Protein AF-A0A945U9K3-F1 (afdb_monomer)

Radius of gyration: 15.0 Å; Cα contacts (8 Å, |Δi|>4): 182; chains: 1; bounding box: 42×29×44 Å

Solvent-accessible surface area (backbone atoms only — not comparable to full-atom values): 6668 Å² total; per-residue (Å²): 133,85,70,54,68,60,59,48,33,17,53,49,18,21,50,50,30,36,53,54,50,51,54,43,53,58,45,46,76,55,36,90,51,61,69,59,40,54,49,39,40,52,49,25,22,50,53,14,18,58,56,12,62,73,43,87,82,68,45,71,68,55,27,55,48,47,23,52,50,32,49,53,51,43,50,50,42,50,74,77,45,63,68,43,82,59,54,60,59,48,43,27,51,23,33,15,54,28,16,24,33,64,22,29,47,55,60,60,48,47,77,76,65,75,52,65,68,62,46,51,52,29,17,48,55,18,22,60,54,34,71,112

Secondary structure (DSSP, 8-state):
----HHHHHHHHHHHHHHHHHHHHHHHHHH-S-HHHHHHHHHHHHHHHHHHHTT-TT--HHHHHHHHHHHHHHHHHHHHHSTT-THHHHHHHHHHHHHHHHHHHHHHHHHHHH--HHHHHHHHHHHHHHHH-

Mean predicted aligned error: 4.07 Å

pLDDT: mean 91.56, std 8.3, range [40.53, 98.06]

Sequence (132 aa):
MMIKFPSYAFITGLYFSTLQFCFLILLQINISSAYLTYMVITGSWLAGSLVGLWMKSLNRHLGVGLGLFCFYGVYALVTHLPFSGYTLAFSALGAGLAGLWAGQFFIFLLSQYKEVDRLFFHENNGFLLGII

Structure (mmCIF, N/CA/C/O backbone):
data_AF-A0A945U9K3-F1
#
_entry.id   AF-A0A945U9K3-F1
#
loop_
_atom_site.group_PDB
_atom_site.id
_atom_site.type_symbol
_atom_site.label_atom_id
_atom_site.label_alt_id
_atom_site.label_comp_id
_atom_site.label_asym_id
_atom_site.label_entity_id
_atom_site.label_seq_id
_atom_site.pdbx_PDB_ins_code
_atom_site.Cartn_x
_atom_site.Cartn_y
_atom_site.Cartn_z
_atom_site.occupancy
_atom_site.B_iso_or_equiv
_atom_site.auth_seq_id
_atom_site.auth_comp_id
_atom_site.auth_asym_id
_atom_site.auth_atom_id
_atom_site.pdbx_PDB_model_num
ATOM 1 N N . MET A 1 1 ? -26.246 -8.486 5.495 1.00 40.53 1 MET A N 1
ATOM 2 C CA . MET A 1 1 ? -25.550 -9.449 6.375 1.00 40.53 1 MET A CA 1
ATOM 3 C C . MET A 1 1 ? -24.436 -8.698 7.097 1.00 40.53 1 MET A C 1
ATOM 5 O O . MET A 1 1 ? -23.506 -8.249 6.439 1.00 40.53 1 MET A O 1
ATOM 9 N N . MET A 1 2 ? -24.579 -8.428 8.399 1.00 46.19 2 MET A N 1
ATOM 10 C CA . MET A 1 2 ? -23.529 -7.757 9.180 1.00 46.19 2 MET A CA 1
ATOM 11 C C . MET A 1 2 ? -22.405 -8.764 9.424 1.00 46.19 2 MET A C 1
ATOM 13 O O . MET A 1 2 ? -22.562 -9.687 10.220 1.00 46.19 2 MET A O 1
ATOM 17 N N . ILE A 1 3 ? -21.299 -8.628 8.691 1.00 58.28 3 ILE A N 1
ATOM 18 C CA . ILE A 1 3 ? -20.068 -9.369 8.977 1.00 58.28 3 ILE A CA 1
ATOM 19 C C . ILE A 1 3 ? -19.691 -9.049 10.428 1.00 58.28 3 ILE A C 1
ATOM 21 O O . ILE A 1 3 ? -19.639 -7.878 10.807 1.00 58.28 3 ILE A O 1
ATOM 25 N N . LYS A 1 4 ? -19.481 -10.080 11.254 1.00 75.12 4 LYS A N 1
ATOM 26 C CA . LYS A 1 4 ? -19.047 -9.897 12.644 1.00 75.12 4 LYS A CA 1
ATOM 27 C C . LYS A 1 4 ? -17.704 -9.161 12.646 1.00 75.12 4 LYS A C 1
ATOM 29 O O . LYS A 1 4 ? -16.833 -9.488 11.844 1.00 75.12 4 LYS A O 1
ATOM 34 N N . PHE A 1 5 ? -17.539 -8.200 13.554 1.00 79.81 5 PHE A N 1
ATOM 35 C CA . PHE A 1 5 ? -16.341 -7.358 13.685 1.00 79.81 5 PHE A CA 1
ATOM 36 C C . PHE A 1 5 ? -14.999 -8.089 13.484 1.00 79.81 5 PHE A C 1
ATOM 38 O O . PHE A 1 5 ? -14.219 -7.631 12.646 1.00 79.81 5 PHE A O 1
ATOM 45 N N . PRO A 1 6 ? -14.747 -9.250 14.129 1.00 84.62 6 PRO A N 1
ATOM 46 C CA . PRO A 1 6 ? -13.491 -9.980 13.958 1.00 84.62 6 PRO A CA 1
ATOM 47 C C . PRO A 1 6 ? -13.250 -10.418 12.514 1.00 84.62 6 PRO A C 1
ATOM 49 O O . PRO A 1 6 ? -12.160 -10.261 11.976 1.00 84.62 6 PRO A O 1
ATOM 52 N N . SER A 1 7 ? -14.293 -10.937 11.865 1.00 89.12 7 SER A N 1
ATOM 53 C CA . SER A 1 7 ? -14.220 -11.426 10.491 1.00 89.12 7 SER A CA 1
ATOM 54 C C . SER A 1 7 ? -13.972 -10.286 9.510 1.00 89.12 7 SER A C 1
ATOM 56 O O . SER A 1 7 ? -13.247 -10.465 8.540 1.00 89.12 7 SER A O 1
ATOM 58 N N . TYR A 1 8 ? -14.546 -9.108 9.762 1.00 90.25 8 TYR A N 1
ATOM 59 C CA . TYR A 1 8 ? -14.331 -7.954 8.896 1.00 90.25 8 TYR A CA 1
ATOM 60 C C . TYR A 1 8 ? -12.898 -7.427 8.989 1.00 90.25 8 TYR A C 1
ATOM 62 O O . TYR A 1 8 ? -12.272 -7.194 7.955 1.00 90.25 8 TYR A O 1
ATOM 70 N N . ALA A 1 9 ? -12.369 -7.281 10.208 1.00 91.88 9 ALA A N 1
ATOM 71 C CA . ALA A 1 9 ? -10.987 -6.863 10.417 1.00 91.88 9 ALA A CA 1
ATOM 72 C C . ALA A 1 9 ? -10.004 -7.851 9.776 1.00 91.88 9 ALA A C 1
ATOM 74 O O . ALA A 1 9 ? -9.125 -7.441 9.025 1.00 91.88 9 ALA A O 1
ATOM 75 N N . PHE A 1 10 ? -10.238 -9.150 9.970 1.00 94.88 10 PHE A N 1
ATOM 76 C CA . PHE A 1 10 ? -9.442 -10.213 9.363 1.00 94.88 10 PHE A CA 1
ATOM 77 C C . PHE A 1 10 ? -9.446 -10.170 7.829 1.00 94.88 10 PHE A C 1
ATOM 79 O O . PHE A 1 10 ? -8.389 -10.148 7.207 1.00 94.88 10 PHE A O 1
ATOM 86 N N . ILE A 1 11 ? -10.623 -10.109 7.198 1.00 94.88 11 ILE A N 1
ATOM 87 C CA . ILE A 1 11 ? -10.726 -10.047 5.729 1.00 94.88 11 ILE A CA 1
ATOM 88 C C . ILE A 1 11 ? -10.057 -8.779 5.187 1.00 94.88 11 ILE A C 1
ATOM 90 O O . ILE A 1 11 ? -9.470 -8.802 4.109 1.00 94.88 11 ILE A O 1
ATOM 94 N N . THR A 1 12 ? -10.141 -7.673 5.926 1.00 94.12 12 THR A N 1
ATOM 95 C CA . THR A 1 12 ? -9.535 -6.410 5.501 1.00 94.12 12 THR A CA 1
ATOM 96 C C . THR A 1 12 ? -8.010 -6.461 5.583 1.00 94.12 12 THR A C 1
ATOM 98 O O . THR A 1 12 ? -7.358 -6.033 4.637 1.00 94.12 12 THR A O 1
ATOM 101 N N . GLY A 1 13 ? -7.448 -7.062 6.637 1.00 95.50 13 GLY A N 1
ATOM 102 C CA . GLY A 1 13 ? -6.007 -7.308 6.720 1.00 95.50 13 GLY A CA 1
ATOM 103 C C . GLY A 1 13 ? -5.509 -8.219 5.599 1.00 95.50 13 GLY A C 1
ATOM 104 O O . GLY A 1 13 ? -4.523 -7.900 4.943 1.00 95.50 13 GLY A O 1
ATOM 105 N N . LEU A 1 14 ? -6.252 -9.292 5.297 1.00 96.75 14 LEU A N 1
ATOM 106 C CA . LEU A 1 14 ? -5.958 -10.175 4.162 1.00 96.75 14 LEU A CA 1
ATOM 107 C C . LEU A 1 14 ? -5.965 -9.404 2.839 1.00 96.75 14 LEU A C 1
ATOM 109 O O . LEU A 1 14 ? -5.049 -9.534 2.036 1.00 96.75 14 LEU A O 1
ATOM 113 N N . TYR A 1 15 ? -6.970 -8.555 2.623 1.00 96.44 15 TYR A N 1
ATOM 114 C CA . TYR A 1 15 ? -7.028 -7.690 1.448 1.00 96.44 15 TYR A CA 1
ATOM 115 C C . TYR A 1 15 ? -5.808 -6.759 1.352 1.00 96.44 15 TYR A C 1
ATOM 117 O O . TYR A 1 15 ? -5.246 -6.610 0.266 1.00 96.44 15 TYR A O 1
ATOM 125 N N . PHE A 1 16 ? -5.384 -6.146 2.462 1.00 96.50 16 PHE A N 1
ATOM 126 C CA . PHE A 1 16 ? -4.236 -5.241 2.474 1.00 96.50 16 PHE A CA 1
ATOM 127 C C . PHE A 1 16 ? -2.937 -5.943 2.105 1.00 96.50 16 PHE A C 1
ATOM 129 O O . PHE A 1 16 ? -2.250 -5.477 1.193 1.00 96.50 16 PHE A O 1
ATOM 136 N N . SER A 1 17 ? -2.618 -7.062 2.758 1.00 96.81 17 SER A N 1
ATOM 137 C CA . SER A 1 17 ? -1.381 -7.783 2.466 1.00 96.81 17 SER A CA 1
ATOM 138 C C . SER A 1 17 ? -1.385 -8.345 1.055 1.00 96.81 17 SER A C 1
ATOM 140 O O . SER A 1 17 ? -0.433 -8.097 0.319 1.00 96.81 17 SER A O 1
ATOM 142 N N . THR A 1 18 ? -2.467 -8.994 0.617 1.00 96.69 18 THR A N 1
ATOM 143 C CA . THR A 1 18 ? -2.552 -9.513 -0.753 1.00 96.69 18 THR A CA 1
ATOM 144 C C . THR A 1 18 ? -2.322 -8.400 -1.771 1.00 96.69 18 THR A C 1
ATOM 146 O O . THR A 1 18 ? -1.482 -8.539 -2.655 1.00 96.69 18 THR A O 1
ATOM 149 N N . LEU A 1 19 ? -2.995 -7.256 -1.633 1.00 96.75 19 LEU A N 1
ATOM 150 C CA . LEU A 1 19 ? -2.846 -6.164 -2.591 1.00 96.75 19 LEU A CA 1
ATOM 151 C C . LEU A 1 19 ? -1.427 -5.574 -2.581 1.00 96.75 19 LEU A C 1
ATOM 153 O O . LEU A 1 19 ? -0.835 -5.374 -3.645 1.00 96.75 19 LEU A O 1
ATOM 157 N N . GLN A 1 20 ? -0.866 -5.324 -1.394 1.00 96.50 20 GLN A N 1
ATOM 158 C CA . GLN A 1 20 ? 0.479 -4.770 -1.239 1.00 96.50 20 GLN A CA 1
ATOM 159 C C . GLN A 1 20 ? 1.550 -5.712 -1.816 1.00 96.50 20 GLN A C 1
ATOM 161 O O . GLN A 1 20 ? 2.440 -5.260 -2.541 1.00 96.50 20 GLN A O 1
ATOM 166 N N . PHE A 1 21 ? 1.445 -7.018 -1.555 1.00 95.88 21 PHE A N 1
ATOM 167 C CA . PHE A 1 21 ? 2.378 -8.019 -2.075 1.00 95.88 21 PHE A CA 1
ATOM 168 C C . PHE A 1 21 ? 2.191 -8.267 -3.571 1.00 95.88 21 PHE A C 1
ATOM 170 O O . PHE A 1 21 ? 3.182 -8.422 -4.282 1.00 95.88 21 PHE A O 1
ATOM 177 N N . CYS A 1 22 ? 0.967 -8.222 -4.098 1.00 95.50 22 CYS A N 1
ATOM 178 C CA . CYS A 1 22 ? 0.757 -8.314 -5.540 1.00 95.50 22 CYS A CA 1
ATOM 179 C C . CYS A 1 22 ? 1.378 -7.119 -6.287 1.00 95.50 22 CYS A C 1
ATOM 181 O O . CYS A 1 22 ? 2.023 -7.326 -7.316 1.00 95.50 22 CYS A O 1
ATOM 183 N N . PHE A 1 23 ? 1.262 -5.888 -5.766 1.00 95.62 23 PHE A N 1
ATOM 184 C CA . PHE A 1 23 ? 1.993 -4.737 -6.318 1.00 95.62 23 PHE A CA 1
ATOM 185 C C . PHE A 1 23 ? 3.509 -4.944 -6.271 1.00 95.62 23 PHE A C 1
ATOM 187 O O . PHE A 1 23 ? 4.202 -4.657 -7.248 1.00 95.62 23 PHE A O 1
ATOM 194 N N . LEU A 1 24 ? 4.015 -5.463 -5.152 1.00 95.25 24 LEU A N 1
ATOM 195 C CA . LEU A 1 24 ? 5.434 -5.744 -4.970 1.00 95.25 24 LEU A CA 1
ATOM 196 C C . LEU A 1 24 ? 5.947 -6.759 -5.988 1.00 95.25 24 LEU A C 1
ATOM 198 O O . LEU A 1 24 ? 6.939 -6.493 -6.660 1.00 95.25 24 LEU A O 1
ATOM 202 N N . ILE A 1 25 ? 5.255 -7.886 -6.146 1.00 93.75 25 ILE A N 1
ATOM 203 C CA . ILE A 1 25 ? 5.625 -8.947 -7.088 1.00 93.75 25 ILE A CA 1
ATOM 204 C C . ILE A 1 25 ? 5.588 -8.419 -8.525 1.00 93.75 25 ILE A C 1
ATOM 206 O O . ILE A 1 25 ? 6.549 -8.614 -9.269 1.00 93.75 25 ILE A O 1
ATOM 210 N N . LEU A 1 26 ? 4.527 -7.704 -8.918 1.00 93.38 26 LEU A N 1
ATOM 211 C CA . LEU A 1 26 ? 4.426 -7.134 -10.266 1.00 93.38 26 LEU A CA 1
ATOM 212 C C . LEU A 1 26 ? 5.563 -6.159 -10.571 1.00 93.38 26 LEU A C 1
ATOM 214 O O . LEU A 1 26 ? 6.150 -6.209 -11.658 1.00 93.38 26 LEU A O 1
ATOM 218 N N . LEU A 1 27 ? 5.893 -5.286 -9.619 1.00 93.12 27 LEU A N 1
ATOM 219 C CA . LEU A 1 27 ? 6.977 -4.331 -9.798 1.00 93.12 27 LEU A CA 1
ATOM 220 C C . LEU A 1 27 ? 8.340 -5.035 -9.825 1.00 93.12 27 LEU A C 1
ATOM 222 O O . LEU A 1 27 ? 9.163 -4.718 -10.682 1.00 93.12 27 LEU A O 1
ATOM 226 N N . GLN A 1 28 ? 8.546 -6.043 -8.974 1.00 92.81 28 GLN A N 1
ATOM 227 C CA . GLN A 1 28 ? 9.778 -6.833 -8.905 1.00 92.81 28 GLN A CA 1
ATOM 228 C C . GLN A 1 28 ? 10.053 -7.620 -10.196 1.00 92.81 28 GLN A C 1
ATOM 230 O O . GLN A 1 28 ? 11.212 -7.794 -10.567 1.00 92.81 28 GLN A O 1
ATOM 235 N N . ILE A 1 29 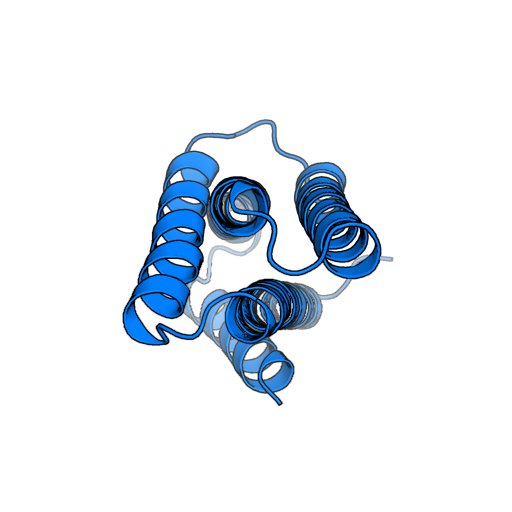? 9.010 -8.066 -10.905 1.00 88.56 29 ILE A N 1
ATOM 236 C CA . ILE A 1 29 ? 9.143 -8.710 -12.224 1.00 88.56 29 ILE A CA 1
ATOM 237 C C . ILE A 1 29 ? 9.678 -7.722 -13.275 1.00 88.56 29 ILE A C 1
ATOM 239 O O . ILE A 1 29 ? 10.393 -8.120 -14.192 1.00 88.56 29 ILE A O 1
ATOM 243 N N . ASN A 1 30 ? 9.353 -6.432 -13.148 1.00 87.12 30 ASN A N 1
ATOM 244 C CA . ASN A 1 30 ? 9.732 -5.401 -14.121 1.00 87.12 30 ASN A CA 1
ATOM 245 C C . ASN A 1 30 ? 11.015 -4.652 -13.746 1.00 87.12 30 ASN A C 1
ATOM 247 O O . ASN A 1 30 ? 11.630 -4.034 -14.613 1.00 87.12 30 ASN A O 1
ATOM 251 N N . ILE A 1 31 ? 11.403 -4.670 -12.468 1.00 87.50 31 ILE A N 1
ATOM 252 C CA . ILE A 1 31 ? 12.523 -3.898 -11.931 1.00 87.50 31 ILE A CA 1
ATOM 253 C C . ILE A 1 31 ? 13.443 -4.810 -11.129 1.00 87.50 31 ILE A C 1
ATOM 255 O O . ILE A 1 31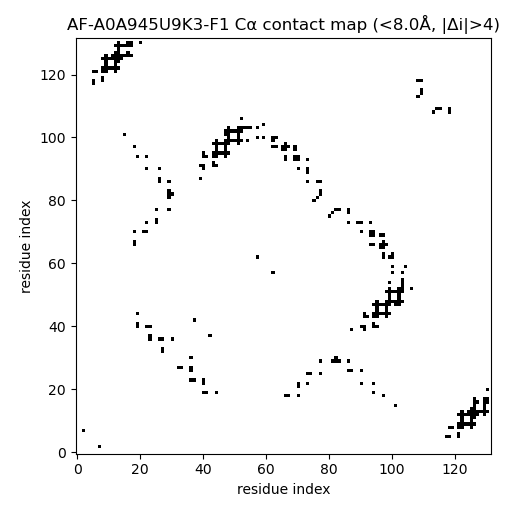 ? 13.071 -5.357 -10.095 1.00 87.50 31 ILE A O 1
ATOM 259 N N . SER A 1 32 ? 14.703 -4.896 -11.555 1.00 86.56 32 SER A N 1
ATOM 260 C CA . SER A 1 32 ? 15.702 -5.769 -10.927 1.00 86.56 32 SER A CA 1
ATOM 261 C C . SER A 1 32 ? 16.139 -5.317 -9.526 1.00 86.56 32 SER A C 1
ATOM 263 O O . SER A 1 32 ? 16.700 -6.103 -8.768 1.00 86.56 32 SER A O 1
ATOM 265 N N . SER A 1 33 ? 15.908 -4.053 -9.158 1.00 91.44 33 SER A N 1
ATOM 266 C CA . SER A 1 33 ? 16.293 -3.515 -7.849 1.00 91.44 33 SER A CA 1
ATOM 267 C C . SER A 1 33 ? 15.250 -3.844 -6.781 1.00 91.44 33 SER A C 1
ATOM 269 O O . SER A 1 33 ? 14.200 -3.203 -6.702 1.00 91.44 33 SER A O 1
ATOM 271 N N . ALA A 1 34 ? 15.572 -4.812 -5.921 1.00 91.38 34 ALA A N 1
ATOM 272 C CA . ALA A 1 34 ? 14.745 -5.154 -4.765 1.00 91.38 34 ALA A CA 1
ATOM 273 C C . ALA A 1 34 ? 14.574 -3.955 -3.822 1.00 91.38 34 ALA A C 1
ATOM 275 O O . ALA A 1 34 ? 13.453 -3.608 -3.463 1.00 91.38 34 ALA A O 1
ATOM 276 N N . TYR A 1 35 ? 15.671 -3.266 -3.481 1.00 93.12 35 TYR A N 1
ATOM 277 C CA . TYR A 1 35 ? 15.637 -2.098 -2.593 1.00 93.12 35 TYR A CA 1
ATOM 278 C C . TYR A 1 35 ? 14.649 -1.030 -3.077 1.00 93.12 35 TYR A C 1
ATOM 280 O O . TYR A 1 35 ? 13.797 -0.582 -2.311 1.00 93.12 35 TYR A O 1
ATOM 288 N N . LEU A 1 36 ? 14.728 -0.663 -4.361 1.00 93.69 36 LEU A N 1
ATOM 289 C CA . LEU A 1 36 ? 13.847 0.346 -4.945 1.00 93.69 36 LEU A CA 1
ATOM 290 C C . LEU A 1 36 ? 12.385 -0.109 -4.910 1.00 93.69 36 LEU A C 1
ATOM 292 O O . LEU A 1 36 ? 11.514 0.669 -4.532 1.00 93.69 36 LEU A O 1
ATOM 296 N N . THR A 1 37 ? 12.127 -1.369 -5.256 1.00 94.44 37 THR A N 1
ATOM 297 C CA . THR A 1 37 ? 10.782 -1.954 -5.264 1.00 94.44 37 THR A CA 1
ATOM 298 C C .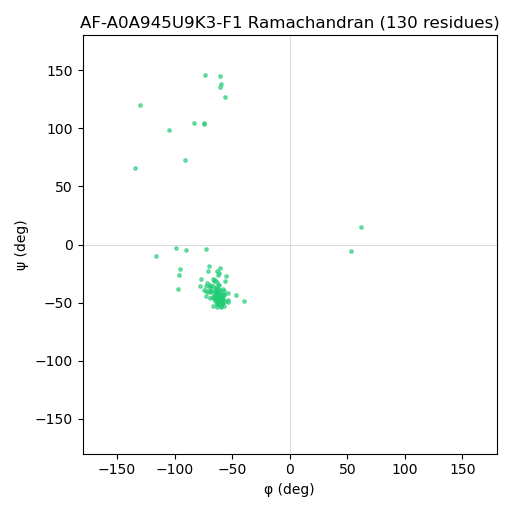 THR A 1 37 ? 10.150 -1.935 -3.871 1.00 94.44 37 THR A C 1
ATOM 300 O O . THR A 1 37 ? 9.051 -1.403 -3.705 1.00 94.44 37 THR A O 1
ATOM 303 N N . TYR A 1 38 ? 10.864 -2.420 -2.848 1.00 94.25 38 TYR A N 1
ATOM 304 C CA . TYR A 1 38 ? 10.396 -2.386 -1.458 1.00 94.25 38 TYR A CA 1
ATOM 305 C C . TYR A 1 38 ? 10.146 -0.957 -0.973 1.00 94.25 38 TYR A C 1
ATOM 307 O O . TYR A 1 38 ? 9.094 -0.686 -0.387 1.00 94.25 38 TYR A O 1
ATOM 315 N N . MET A 1 39 ? 11.091 -0.046 -1.226 1.00 96.50 39 MET A N 1
ATOM 316 C CA . MET A 1 39 ? 10.995 1.349 -0.800 1.00 96.50 39 MET A CA 1
ATOM 317 C C . MET A 1 39 ? 9.794 2.050 -1.439 1.00 96.50 39 MET A C 1
ATOM 319 O O . MET A 1 39 ? 9.043 2.721 -0.736 1.00 96.50 39 MET A O 1
ATOM 323 N N . VAL A 1 40 ? 9.593 1.882 -2.748 1.00 96.44 40 VAL A N 1
ATOM 324 C CA . VAL A 1 40 ? 8.498 2.527 -3.481 1.00 96.44 40 VAL A CA 1
ATOM 325 C C . VAL A 1 40 ? 7.153 1.987 -3.019 1.00 96.44 40 VAL A C 1
ATOM 327 O O . VAL A 1 40 ? 6.306 2.773 -2.613 1.00 96.44 40 VAL A O 1
ATOM 330 N N . ILE A 1 41 ? 6.951 0.667 -3.018 1.00 97.31 41 ILE A N 1
ATOM 331 C CA . ILE A 1 41 ? 5.642 0.103 -2.660 1.00 97.31 41 ILE A CA 1
ATOM 332 C C . ILE A 1 41 ? 5.301 0.396 -1.200 1.00 97.31 41 ILE A C 1
ATOM 334 O O . ILE A 1 41 ? 4.217 0.902 -0.915 1.00 97.31 41 ILE A O 1
ATOM 338 N N . THR A 1 42 ? 6.230 0.144 -0.276 1.00 96.38 42 THR A N 1
ATOM 339 C CA . THR A 1 42 ? 5.990 0.372 1.157 1.00 96.38 42 THR A CA 1
ATOM 340 C C . THR A 1 42 ? 5.849 1.860 1.462 1.00 96.38 42 THR A C 1
ATOM 342 O 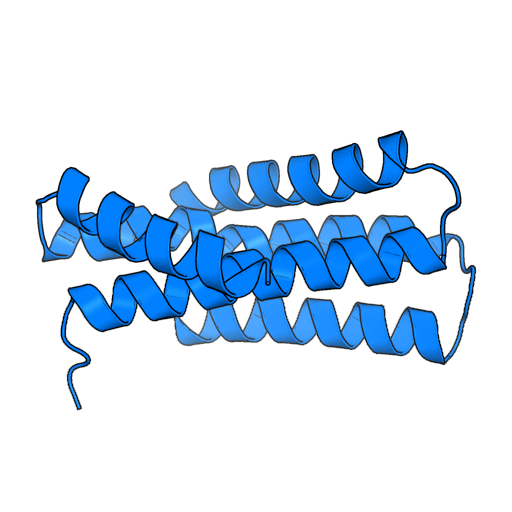O . THR A 1 42 ? 4.921 2.261 2.159 1.00 96.38 42 THR A O 1
ATOM 345 N N . GLY A 1 43 ? 6.733 2.697 0.916 1.00 98.00 43 GLY A N 1
ATOM 346 C CA . GLY A 1 43 ? 6.709 4.142 1.131 1.00 98.00 43 GLY A CA 1
ATOM 347 C C . GLY A 1 43 ? 5.445 4.789 0.572 1.00 98.00 43 GLY A C 1
ATOM 348 O O . GLY A 1 43 ? 4.792 5.563 1.271 1.00 98.00 43 GLY A O 1
ATOM 349 N N . SER A 1 44 ? 5.047 4.429 -0.650 1.00 97.94 44 SER A N 1
ATOM 350 C CA . SER A 1 44 ? 3.800 4.912 -1.244 1.00 97.94 44 SER A CA 1
ATOM 351 C C . SER A 1 44 ? 2.578 4.430 -0.471 1.00 97.94 44 SER A C 1
ATOM 353 O O . SER A 1 44 ? 1.694 5.238 -0.198 1.00 97.94 44 SER A O 1
ATOM 355 N N . TRP A 1 45 ? 2.537 3.161 -0.057 1.00 98.06 45 TRP A N 1
ATOM 356 C CA . TRP A 1 45 ? 1.443 2.626 0.757 1.00 98.06 45 TRP A CA 1
ATOM 357 C C . TRP A 1 45 ? 1.302 3.350 2.100 1.00 98.06 45 TRP A C 1
ATOM 359 O O . TRP A 1 45 ? 0.190 3.696 2.504 1.00 98.06 45 TRP A O 1
ATOM 369 N N . LEU A 1 46 ? 2.419 3.617 2.786 1.00 97.06 46 LEU A N 1
ATOM 370 C CA . LEU A 1 46 ? 2.434 4.373 4.040 1.00 97.06 46 LEU A CA 1
ATOM 371 C C . LEU A 1 46 ? 1.993 5.822 3.826 1.00 97.06 46 LEU A C 1
ATOM 373 O O . LEU A 1 46 ? 1.175 6.325 4.594 1.00 97.06 46 LEU A O 1
ATOM 377 N N . ALA A 1 47 ? 2.472 6.481 2.767 1.00 97.69 47 ALA A N 1
ATOM 378 C CA . ALA A 1 47 ? 2.032 7.829 2.413 1.00 97.69 47 ALA A CA 1
ATOM 379 C C . ALA A 1 47 ? 0.519 7.869 2.138 1.00 97.69 47 ALA A C 1
ATOM 381 O O . ALA A 1 47 ? -0.182 8.739 2.651 1.00 97.69 47 ALA A O 1
ATOM 382 N N . GLY A 1 48 ? 0.008 6.883 1.399 1.00 96.94 48 GLY A N 1
ATOM 383 C CA . GLY A 1 48 ? -1.419 6.673 1.178 1.00 96.94 48 GLY A CA 1
ATOM 384 C C . GLY A 1 48 ? -2.191 6.481 2.479 1.00 96.94 48 GLY A C 1
ATOM 385 O O . GLY A 1 48 ? -3.162 7.181 2.737 1.00 96.94 48 GLY A O 1
ATOM 386 N N . SER A 1 49 ? -1.719 5.586 3.343 1.00 95.81 49 SER A N 1
ATOM 387 C CA . SER A 1 49 ? -2.322 5.332 4.657 1.00 95.81 49 SER A CA 1
ATOM 388 C C . SER A 1 49 ? -2.388 6.595 5.509 1.00 95.81 49 SER A C 1
ATOM 390 O O . SER A 1 49 ? -3.432 6.883 6.086 1.00 95.81 49 SER A O 1
ATOM 392 N N . LEU A 1 50 ? -1.319 7.394 5.541 1.00 96.31 50 LEU A N 1
ATOM 393 C CA . LEU A 1 50 ? -1.317 8.675 6.243 1.00 96.31 50 LEU A CA 1
ATOM 394 C C . LEU A 1 50 ? -2.390 9.606 5.678 1.00 96.31 50 LEU A C 1
ATOM 396 O O . LEU A 1 50 ? -3.242 10.063 6.432 1.00 96.31 50 LEU A O 1
ATOM 400 N N . VAL A 1 51 ? -2.404 9.833 4.360 1.00 95.69 51 VAL A N 1
ATOM 401 C CA . VAL A 1 51 ? -3.414 10.684 3.704 1.00 95.69 51 VAL A CA 1
ATOM 402 C C . VAL A 1 51 ? -4.836 10.184 3.988 1.00 95.69 51 VAL A C 1
ATOM 404 O O . VAL A 1 51 ? -5.732 10.983 4.272 1.00 95.69 51 VAL A O 1
ATOM 407 N N . GLY A 1 52 ? -5.029 8.866 3.983 1.00 94.69 52 GLY A N 1
ATOM 408 C CA . GLY A 1 52 ? -6.293 8.200 4.275 1.00 94.69 52 GLY A CA 1
ATOM 409 C C . GLY A 1 52 ? -6.884 8.559 5.637 1.00 94.69 52 GLY A C 1
ATOM 410 O O . GLY A 1 52 ? -8.103 8.657 5.744 1.00 94.69 52 GLY A O 1
ATOM 411 N N . LEU A 1 53 ? -6.055 8.855 6.647 1.00 92.81 53 LEU A N 1
ATOM 412 C CA . LEU A 1 53 ? -6.518 9.252 7.985 1.00 92.81 53 LEU A CA 1
ATOM 413 C C . LEU A 1 53 ? -7.354 10.545 7.982 1.00 92.81 53 LEU A C 1
ATOM 415 O O . LEU A 1 53 ? -8.160 10.782 8.881 1.00 92.81 53 LEU A O 1
ATOM 419 N N . TRP A 1 54 ? -7.186 11.411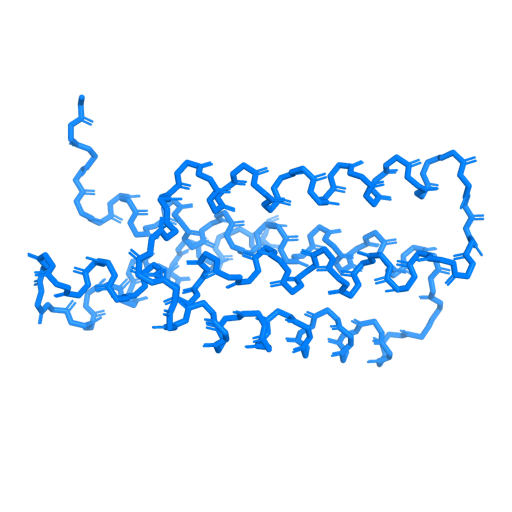 6.985 1.00 93.50 54 TRP A N 1
ATOM 420 C CA . TRP A 1 54 ? -7.938 12.668 6.907 1.00 93.50 54 TRP A CA 1
ATOM 421 C C . TRP A 1 54 ? -9.144 12.592 5.958 1.00 93.50 54 TRP A C 1
ATOM 423 O O . TRP A 1 54 ? -9.932 13.540 5.880 1.00 93.50 54 TRP A O 1
ATOM 433 N N . MET A 1 55 ? -9.357 11.463 5.274 1.00 91.38 55 MET A N 1
ATOM 434 C CA . MET A 1 55 ? -10.394 11.308 4.248 1.00 91.38 55 MET A CA 1
ATOM 435 C C . MET A 1 55 ? -11.723 10.786 4.809 1.00 91.38 55 MET A C 1
ATOM 437 O O . MET A 1 55 ? -12.157 9.670 4.527 1.00 91.38 55 MET A O 1
ATOM 441 N N . LYS A 1 56 ? -12.441 11.647 5.538 1.00 84.69 56 LYS A N 1
ATOM 442 C CA . LYS A 1 56 ? -13.728 11.312 6.186 1.00 84.69 56 LYS A CA 1
ATOM 443 C C . LYS A 1 56 ? -14.808 10.755 5.244 1.00 84.69 56 LYS A C 1
ATOM 445 O O . LYS A 1 56 ? -15.683 10.026 5.699 1.00 84.69 56 LYS A O 1
ATOM 450 N N . SER A 1 57 ? -14.775 11.110 3.959 1.00 82.31 57 SER A N 1
ATOM 451 C CA . SER A 1 57 ? -15.775 10.712 2.957 1.00 82.31 57 SER A CA 1
ATOM 452 C C . SER A 1 57 ? -15.455 9.400 2.233 1.00 82.31 57 SER A C 1
ATOM 454 O O . SER A 1 57 ? -16.273 8.936 1.434 1.00 82.31 57 SER A O 1
ATOM 456 N N . LEU A 1 58 ? -14.293 8.786 2.483 1.00 88.88 58 LEU A N 1
ATOM 457 C CA . LEU A 1 58 ? -13.901 7.566 1.785 1.00 88.88 58 LEU A CA 1
ATOM 458 C C . LEU A 1 58 ? -14.707 6.369 2.311 1.00 88.88 58 LEU A C 1
ATOM 460 O O . LEU A 1 58 ? -14.470 5.844 3.398 1.00 88.88 58 LEU A O 1
ATOM 464 N N . ASN A 1 59 ? -15.688 5.938 1.518 1.00 89.50 59 ASN A N 1
ATOM 465 C CA . ASN A 1 59 ? -16.483 4.744 1.791 1.00 89.50 59 ASN A CA 1
ATOM 466 C C . ASN A 1 59 ? -15.651 3.477 1.524 1.00 89.50 59 ASN A C 1
ATOM 468 O O . ASN A 1 59 ? -14.890 3.434 0.558 1.00 89.50 59 ASN A O 1
ATOM 472 N N . ARG A 1 60 ? -15.867 2.413 2.310 1.00 88.31 60 ARG A N 1
ATOM 473 C CA . ARG A 1 60 ? -15.247 1.088 2.128 1.00 88.31 60 ARG A CA 1
ATOM 474 C C . ARG A 1 60 ? -15.292 0.589 0.683 1.00 88.31 60 ARG A C 1
ATOM 476 O O . ARG A 1 60 ? -14.305 0.071 0.184 1.00 88.31 60 ARG A O 1
ATOM 483 N N . HIS A 1 61 ? -16.429 0.751 0.002 1.00 92.06 61 HIS A N 1
ATOM 484 C CA . HIS A 1 61 ? -16.602 0.238 -1.359 1.00 92.06 61 HIS A CA 1
ATOM 485 C C . HIS A 1 61 ? -15.732 1.005 -2.351 1.00 92.06 61 HIS A C 1
ATOM 487 O O . HIS A 1 61 ? -15.165 0.409 -3.259 1.00 92.06 61 HIS A O 1
ATOM 493 N N . LEU A 1 62 ? -15.598 2.315 -2.136 1.00 93.25 62 LEU A N 1
ATOM 494 C CA . LEU A 1 62 ? -14.762 3.175 -2.957 1.00 93.25 62 LEU A CA 1
ATOM 495 C C . LEU A 1 62 ? -13.280 2.918 -2.679 1.00 93.25 62 LEU A C 1
ATOM 497 O O . LEU A 1 62 ? -12.519 2.782 -3.624 1.00 93.25 62 LEU A O 1
ATOM 501 N N . GLY A 1 63 ? -12.880 2.793 -1.411 1.00 93.25 63 GLY A N 1
ATOM 502 C CA . GLY A 1 63 ? -11.494 2.505 -1.033 1.00 93.25 63 GLY A CA 1
ATOM 503 C C . GLY A 1 63 ? -11.004 1.153 -1.558 1.00 93.25 63 GLY A C 1
ATOM 504 O O . GLY A 1 63 ? -9.953 1.076 -2.191 1.00 93.25 63 GLY A O 1
ATOM 505 N N . VAL A 1 64 ? -11.802 0.097 -1.369 1.00 94.12 64 VAL A N 1
ATOM 506 C CA . VAL A 1 64 ? -11.494 -1.240 -1.903 1.00 94.12 64 VAL A CA 1
ATOM 507 C C . VAL A 1 64 ? -11.532 -1.244 -3.434 1.00 94.12 64 VAL A C 1
ATOM 509 O O . VAL A 1 64 ? -10.619 -1.755 -4.077 1.00 94.12 64 VAL A O 1
ATOM 512 N N . GLY A 1 65 ? -12.562 -0.639 -4.033 1.00 95.81 65 GLY A N 1
ATOM 513 C CA . GLY A 1 65 ? -12.694 -0.556 -5.487 1.00 95.81 65 GLY A CA 1
ATOM 514 C C . GLY A 1 65 ? -11.538 0.196 -6.145 1.00 95.81 65 GLY A C 1
ATOM 515 O O . GLY A 1 65 ? -11.024 -0.256 -7.163 1.00 95.81 65 GLY A O 1
ATOM 516 N N . LEU A 1 66 ? -11.086 1.296 -5.538 1.00 95.38 66 LEU A N 1
ATOM 517 C CA . LEU A 1 66 ? -9.947 2.080 -6.011 1.00 95.38 66 LEU A CA 1
ATOM 518 C C . LEU A 1 66 ? -8.649 1.272 -5.954 1.00 95.38 66 LEU A C 1
ATOM 520 O O . LEU A 1 66 ? -7.912 1.255 -6.935 1.00 95.38 66 LEU A O 1
ATOM 524 N N . GLY A 1 67 ? -8.392 0.563 -4.850 1.00 95.44 67 GLY A N 1
ATOM 525 C CA . GLY A 1 67 ? -7.201 -0.280 -4.723 1.00 95.44 67 GLY A CA 1
ATOM 526 C C . GLY A 1 67 ? -7.150 -1.389 -5.777 1.00 95.44 67 GLY A C 1
ATOM 527 O O . GLY A 1 67 ? -6.135 -1.543 -6.458 1.00 95.44 67 GLY A O 1
ATOM 528 N N . LEU A 1 68 ? -8.265 -2.099 -5.984 1.00 96.88 68 LEU A N 1
ATOM 529 C CA . LEU A 1 68 ? -8.376 -3.120 -7.032 1.00 96.88 68 LEU A CA 1
ATOM 530 C C . LEU A 1 68 ? -8.226 -2.524 -8.435 1.00 96.88 68 LEU A C 1
ATOM 532 O O . LEU A 1 68 ? -7.499 -3.074 -9.259 1.00 96.88 68 LEU A O 1
ATOM 536 N N . PHE A 1 69 ? -8.878 -1.392 -8.706 1.00 97.19 69 PHE A N 1
ATOM 537 C CA . PHE A 1 69 ? -8.771 -0.697 -9.987 1.00 97.19 69 PHE A CA 1
ATOM 538 C C . PHE A 1 69 ? -7.321 -0.309 -10.297 1.00 97.19 69 PHE A C 1
ATOM 540 O O . PHE A 1 69 ? -6.824 -0.591 -11.388 1.00 97.19 69 PHE A O 1
ATOM 547 N N . CYS A 1 70 ? -6.616 0.276 -9.327 1.00 96.94 70 CYS A N 1
ATOM 548 C CA . CYS A 1 70 ? -5.208 0.627 -9.466 1.00 96.94 70 CYS A CA 1
ATOM 549 C C . CYS A 1 70 ? -4.331 -0.603 -9.721 1.00 96.94 70 CYS A C 1
ATOM 551 O O . CYS A 1 70 ? -3.460 -0.561 -10.592 1.00 96.94 70 CYS A O 1
ATOM 553 N N . PHE A 1 71 ? -4.572 -1.700 -9.001 1.00 96.88 71 PHE A N 1
ATOM 554 C CA . PHE A 1 71 ? -3.830 -2.941 -9.197 1.00 96.88 71 PHE A CA 1
ATOM 555 C C . PHE A 1 71 ? -4.030 -3.512 -10.600 1.00 96.88 71 PHE A C 1
ATOM 557 O O . PHE A 1 71 ? -3.048 -3.774 -11.292 1.00 96.88 71 PHE A O 1
ATOM 564 N N . TYR A 1 72 ? -5.276 -3.642 -11.060 1.00 97.31 72 TYR A N 1
ATOM 565 C CA . TYR A 1 72 ? -5.552 -4.151 -12.404 1.00 97.31 72 TYR A CA 1
ATOM 566 C C . TYR A 1 72 ? -5.038 -3.217 -13.506 1.00 97.31 72 TYR A C 1
ATOM 568 O O . TYR A 1 72 ? -4.615 -3.697 -14.556 1.00 97.31 72 TYR A O 1
ATOM 576 N N . GLY A 1 73 ? -5.002 -1.904 -13.264 1.00 96.12 73 GLY A N 1
ATOM 577 C CA . GLY A 1 73 ? -4.355 -0.947 -14.163 1.00 96.12 73 GLY A CA 1
ATOM 578 C C . GLY A 1 73 ? -2.853 -1.210 -14.313 1.00 96.12 73 GLY A C 1
ATOM 579 O O . GLY A 1 73 ? -2.344 -1.268 -15.432 1.00 96.12 73 GLY A O 1
ATOM 580 N N . VAL A 1 74 ? -2.148 -1.441 -13.202 1.00 95.44 74 VAL A N 1
ATOM 581 C CA . VAL A 1 74 ? -0.720 -1.806 -13.224 1.00 95.44 74 VAL A CA 1
ATOM 582 C C . VAL A 1 74 ? -0.505 -3.192 -13.826 1.00 95.44 74 VAL A C 1
ATOM 584 O O . VAL A 1 74 ? 0.410 -3.373 -14.623 1.00 95.44 74 VAL A O 1
ATOM 587 N N . TYR A 1 75 ? -1.365 -4.158 -13.515 1.00 96.38 75 TYR A N 1
ATOM 588 C CA . TYR A 1 75 ? -1.327 -5.487 -14.121 1.00 96.38 75 TYR A CA 1
ATOM 589 C C . TYR A 1 75 ? -1.461 -5.422 -15.650 1.00 96.38 75 TYR A C 1
ATOM 591 O O . TYR A 1 75 ? -0.665 -6.030 -16.366 1.00 96.38 75 TYR A O 1
ATOM 599 N N . ALA A 1 76 ? -2.419 -4.643 -16.161 1.00 95.81 76 ALA A N 1
ATOM 600 C CA . ALA A 1 76 ? -2.594 -4.428 -17.594 1.00 95.81 76 ALA A CA 1
ATOM 601 C C . ALA A 1 76 ? -1.366 -3.744 -18.213 1.00 95.81 76 ALA A C 1
ATOM 603 O O . ALA A 1 76 ? -0.898 -4.170 -19.268 1.00 95.81 76 ALA A O 1
ATOM 604 N N . LEU A 1 77 ? -0.801 -2.736 -17.539 1.00 94.12 77 LEU A N 1
ATOM 605 C CA . LEU A 1 77 ? 0.426 -2.071 -17.978 1.00 94.12 77 LEU A CA 1
ATOM 606 C C . LEU A 1 77 ? 1.592 -3.060 -18.097 1.00 94.12 77 LEU A C 1
ATOM 608 O O . LEU A 1 77 ? 2.244 -3.098 -19.133 1.00 94.12 77 LEU A O 1
ATOM 612 N N . VAL A 1 78 ? 1.820 -3.891 -17.079 1.00 92.81 78 VAL A N 1
ATOM 613 C CA . VAL A 1 78 ? 2.888 -4.904 -17.079 1.00 92.81 78 VAL A CA 1
ATOM 614 C C . VAL A 1 78 ? 2.666 -5.967 -18.156 1.00 92.81 78 VAL A C 1
ATOM 616 O O . VAL A 1 78 ? 3.622 -6.419 -18.780 1.00 92.81 78 VAL A O 1
ATOM 619 N N . THR A 1 79 ? 1.413 -6.355 -18.391 1.00 93.88 79 THR A N 1
ATOM 620 C CA . THR A 1 79 ? 1.067 -7.406 -19.358 1.00 93.88 79 THR A CA 1
ATOM 621 C C . THR A 1 79 ? 1.187 -6.920 -20.804 1.00 93.88 79 THR A C 1
ATOM 623 O O . THR A 1 79 ? 1.644 -7.666 -21.667 1.00 93.88 79 THR A O 1
ATOM 626 N N . HIS A 1 80 ? 0.790 -5.676 -21.088 1.00 94.94 80 HIS A N 1
ATOM 627 C CA . HIS A 1 80 ? 0.771 -5.133 -22.451 1.00 94.94 80 HIS A CA 1
ATOM 628 C C . HIS A 1 80 ? 2.020 -4.319 -22.815 1.00 94.94 80 HIS A C 1
ATOM 630 O O . HIS A 1 80 ? 2.358 -4.227 -23.993 1.00 94.94 80 HIS A O 1
ATOM 636 N N . LEU A 1 81 ? 2.702 -3.727 -21.832 1.00 93.31 81 LEU A N 1
ATOM 637 C CA . LEU A 1 81 ? 3.907 -2.908 -21.998 1.00 93.31 81 LEU A CA 1
ATOM 638 C C . LEU A 1 81 ? 4.971 -3.309 -20.955 1.00 93.31 81 LEU A C 1
ATOM 640 O O . LEU A 1 81 ? 5.309 -2.514 -20.067 1.00 93.31 81 LEU A O 1
ATOM 644 N N . PRO A 1 82 ? 5.503 -4.542 -21.039 1.00 90.50 82 PRO A N 1
ATOM 645 C CA . PRO A 1 82 ? 6.480 -5.039 -20.076 1.00 90.50 82 PRO A CA 1
ATOM 646 C C . PRO A 1 82 ? 7.746 -4.172 -20.067 1.00 90.50 82 PRO A C 1
ATOM 648 O O . PRO A 1 82 ? 8.171 -3.657 -21.103 1.00 90.50 82 PRO A O 1
ATOM 651 N N . PHE A 1 83 ? 8.352 -4.011 -18.887 1.00 88.12 83 PHE A N 1
ATOM 652 C CA . PHE A 1 83 ? 9.568 -3.214 -18.647 1.00 88.12 83 PHE A CA 1
ATOM 653 C C . PHE A 1 83 ? 9.445 -1.716 -18.958 1.00 88.12 83 PHE A C 1
ATOM 655 O O . PHE A 1 83 ? 10.446 -1.001 -19.030 1.00 88.12 83 PHE A O 1
ATOM 662 N N . SER A 1 84 ? 8.221 -1.213 -19.115 1.00 91.12 84 SER A N 1
ATOM 663 C CA . SER A 1 84 ? 7.986 0.215 -19.277 1.00 91.12 84 SER A CA 1
ATOM 664 C C . SER A 1 84 ? 8.467 1.003 -18.054 1.00 91.12 84 SER A C 1
ATOM 666 O O . SER A 1 84 ? 8.162 0.659 -16.910 1.00 91.12 84 SER A O 1
ATOM 668 N N . GLY A 1 85 ? 9.153 2.127 -1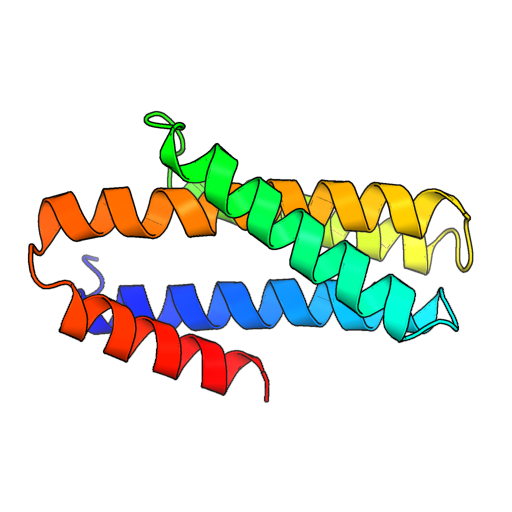8.287 1.00 88.06 85 GLY A N 1
ATOM 669 C CA . GLY A 1 85 ? 9.555 3.050 -17.217 1.00 88.06 85 GLY A CA 1
ATOM 670 C C . GLY A 1 85 ? 8.366 3.628 -16.436 1.00 88.06 85 GLY A C 1
ATOM 671 O O . GLY A 1 85 ? 8.518 4.050 -15.290 1.00 88.06 85 GLY A O 1
ATOM 672 N N . TYR A 1 86 ? 7.163 3.591 -17.016 1.00 92.75 86 TYR A N 1
ATOM 673 C CA . TYR A 1 86 ? 5.938 4.028 -16.352 1.00 92.75 86 TYR A CA 1
ATOM 674 C C . TYR A 1 86 ? 5.483 3.081 -15.235 1.00 92.75 86 TYR A C 1
ATOM 676 O O . TYR A 1 86 ? 4.778 3.519 -14.324 1.00 92.75 86 TYR A O 1
ATOM 684 N N . THR A 1 87 ? 5.897 1.809 -15.259 1.00 93.50 87 THR A N 1
ATOM 685 C CA . THR A 1 87 ? 5.471 0.797 -14.280 1.00 93.50 87 THR A CA 1
ATOM 686 C C . THR A 1 87 ? 5.811 1.210 -12.854 1.00 93.50 87 THR A C 1
ATOM 688 O O . THR A 1 87 ? 4.983 1.035 -11.963 1.00 93.50 87 THR A O 1
ATOM 691 N N . LEU A 1 88 ? 6.972 1.837 -12.633 1.00 94.00 88 LEU A N 1
ATOM 692 C CA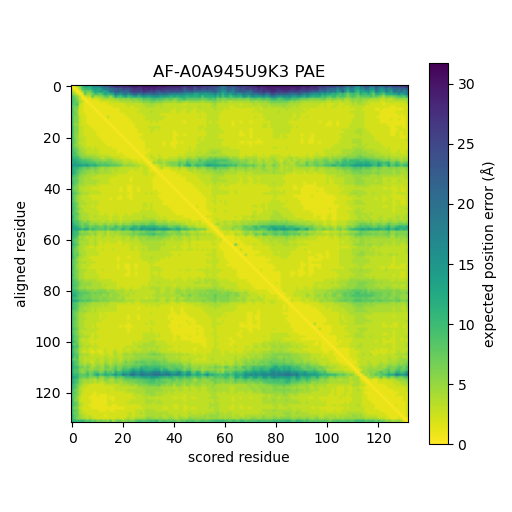 . LEU A 1 88 ? 7.356 2.345 -11.315 1.00 94.00 88 LEU A CA 1
ATOM 693 C C . LEU A 1 88 ? 6.403 3.437 -10.824 1.00 94.00 88 LEU A C 1
ATOM 695 O O . LEU A 1 88 ? 5.878 3.341 -9.717 1.00 94.00 88 LEU A O 1
ATOM 699 N N . ALA A 1 89 ? 6.149 4.449 -11.655 1.00 95.12 89 ALA A N 1
ATOM 700 C CA . ALA A 1 89 ? 5.302 5.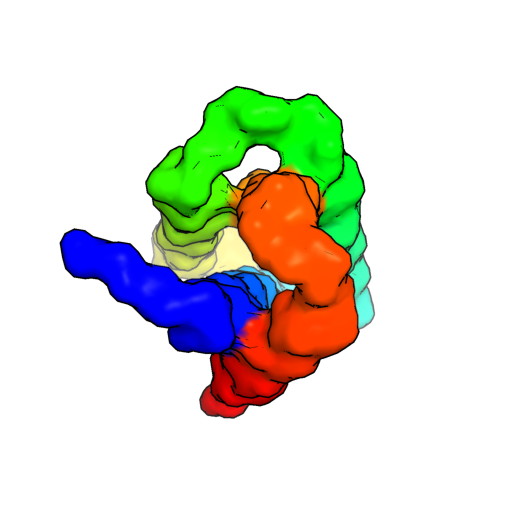579 -11.288 1.00 95.12 89 ALA A CA 1
ATOM 701 C C . ALA A 1 89 ? 3.849 5.146 -11.037 1.00 95.12 89 ALA A C 1
ATOM 703 O O . ALA A 1 89 ? 3.253 5.541 -10.035 1.00 95.12 89 ALA A O 1
ATOM 704 N N . PHE A 1 90 ? 3.290 4.293 -11.900 1.00 95.69 90 PHE A N 1
ATOM 705 C CA . PHE A 1 90 ? 1.924 3.797 -11.728 1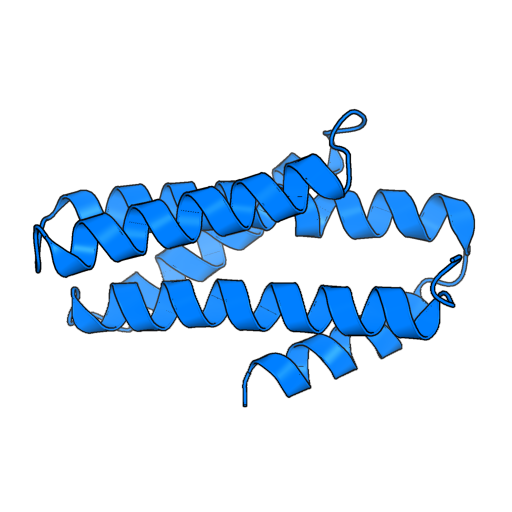.00 95.69 90 PHE A CA 1
ATOM 706 C C . PHE A 1 90 ? 1.792 2.809 -10.568 1.00 95.69 90 PHE A C 1
ATOM 708 O O . PHE A 1 90 ? 0.768 2.830 -9.891 1.00 95.69 90 PHE A O 1
ATOM 715 N N . SER A 1 91 ? 2.816 2.000 -10.280 1.00 95.81 91 SER A N 1
ATOM 716 C CA . SER A 1 91 ? 2.821 1.140 -9.087 1.00 95.81 91 SER A CA 1
ATOM 717 C C . SER A 1 91 ? 2.911 1.960 -7.805 1.00 95.81 91 SER A C 1
ATOM 719 O O . SER A 1 91 ? 2.180 1.682 -6.862 1.00 95.81 91 SER A O 1
ATOM 721 N N . ALA A 1 92 ? 3.739 3.009 -7.783 1.00 97.00 92 ALA A N 1
ATOM 722 C CA . ALA A 1 92 ? 3.825 3.942 -6.661 1.00 97.00 92 ALA A CA 1
ATOM 723 C C . ALA A 1 92 ? 2.478 4.638 -6.414 1.00 97.00 92 ALA A C 1
ATOM 725 O O . ALA A 1 92 ? 1.936 4.610 -5.309 1.00 97.00 92 ALA A O 1
ATOM 726 N N . LEU A 1 93 ? 1.896 5.221 -7.465 1.00 97.44 93 LEU A N 1
ATOM 727 C CA . LEU A 1 93 ? 0.605 5.896 -7.382 1.00 97.44 93 LEU A CA 1
ATOM 728 C C . LEU A 1 93 ? -0.511 4.920 -6.991 1.00 97.44 93 LEU A C 1
ATOM 730 O O . LEU A 1 93 ? -1.306 5.222 -6.106 1.00 97.44 93 LEU A O 1
ATOM 734 N N . GLY A 1 94 ? -0.541 3.734 -7.597 1.00 97.00 94 GLY A N 1
ATOM 735 C CA . GLY A 1 94 ? -1.529 2.701 -7.307 1.00 97.00 94 GLY A CA 1
ATOM 736 C C . GLY A 1 94 ? -1.448 2.180 -5.874 1.00 97.00 94 GLY A C 1
ATOM 737 O O . GLY A 1 94 ? -2.474 2.111 -5.201 1.00 97.00 94 GLY A O 1
ATOM 738 N N . ALA A 1 95 ? -0.242 1.893 -5.376 1.00 97.44 95 ALA A N 1
ATOM 739 C CA . ALA A 1 95 ? -0.021 1.482 -3.991 1.00 97.44 95 ALA A CA 1
ATOM 740 C C . ALA A 1 95 ? -0.411 2.588 -2.998 1.00 97.44 95 ALA A C 1
ATOM 742 O O . ALA A 1 95 ? -1.021 2.306 -1.969 1.00 97.44 95 ALA A O 1
ATOM 743 N N . GLY A 1 96 ? -0.123 3.854 -3.318 1.00 97.62 96 GLY A N 1
ATOM 744 C CA . GLY A 1 96 ? -0.556 4.985 -2.496 1.00 97.62 96 GLY A CA 1
ATOM 745 C C . GLY A 1 96 ? -2.074 5.152 -2.458 1.00 97.62 96 GLY A C 1
ATOM 746 O O . GLY A 1 96 ? -2.653 5.290 -1.383 1.00 97.62 96 GLY A O 1
ATOM 747 N N . LEU A 1 97 ? -2.745 5.071 -3.607 1.00 96.62 97 LEU A N 1
ATOM 748 C CA . LEU A 1 97 ? -4.207 5.148 -3.670 1.00 96.62 97 LEU A CA 1
ATOM 749 C C . LEU A 1 97 ? -4.882 3.960 -2.970 1.00 96.62 97 LEU A C 1
ATOM 751 O O . LEU A 1 97 ? -5.886 4.145 -2.284 1.00 96.62 97 LEU A O 1
ATOM 755 N N . ALA A 1 98 ? -4.309 2.761 -3.081 1.00 95.88 98 ALA A N 1
ATOM 756 C CA . ALA A 1 98 ? -4.750 1.585 -2.337 1.00 95.88 98 ALA A CA 1
ATOM 757 C C . ALA A 1 98 ? -4.586 1.763 -0.815 1.00 95.88 98 ALA A C 1
ATOM 759 O O . ALA A 1 98 ? -5.490 1.419 -0.048 1.00 95.88 98 ALA A O 1
ATOM 760 N N . GLY A 1 99 ? -3.471 2.365 -0.387 1.00 95.75 99 GLY A N 1
ATOM 761 C CA . GLY A 1 99 ? -3.175 2.657 1.015 1.00 95.75 99 GLY A CA 1
ATOM 762 C C . GLY A 1 99 ? -4.154 3.635 1.674 1.00 95.75 99 GLY A C 1
ATOM 763 O O . GLY A 1 99 ? -4.325 3.582 2.888 1.00 95.75 99 GLY A O 1
ATOM 764 N N . LEU A 1 100 ? -4.869 4.475 0.911 1.00 96.19 100 LEU A N 1
ATOM 765 C CA . LEU A 1 100 ? -5.881 5.393 1.463 1.00 96.19 100 LEU A CA 1
ATOM 766 C C . LEU A 1 100 ? -6.918 4.657 2.325 1.00 96.19 100 LEU A C 1
ATOM 768 O O . LEU A 1 100 ? -7.304 5.137 3.395 1.00 96.19 100 LEU A O 1
ATOM 772 N N . TRP A 1 101 ? -7.362 3.477 1.874 1.00 95.38 101 TRP A N 1
ATOM 773 C CA . TRP A 1 101 ? -8.326 2.681 2.631 1.00 95.38 101 TRP A CA 1
ATOM 774 C C . TRP A 1 101 ? -7.717 2.106 3.913 1.00 95.38 101 TRP A C 1
ATOM 776 O O . TRP A 1 101 ? -8.411 2.058 4.924 1.00 95.38 101 TRP A O 1
ATOM 786 N N . ALA A 1 102 ? -6.432 1.740 3.911 1.00 93.75 102 ALA A N 1
ATOM 787 C CA . ALA A 1 102 ? -5.745 1.243 5.105 1.00 93.75 102 ALA A CA 1
ATOM 788 C C . ALA A 1 102 ? -5.699 2.287 6.227 1.00 93.75 102 ALA A C 1
ATOM 790 O O . ALA A 1 102 ? -5.987 1.963 7.377 1.00 93.75 102 ALA A O 1
ATOM 791 N N . GLY A 1 103 ? -5.458 3.556 5.893 1.00 92.75 103 GLY A N 1
ATOM 792 C CA . GLY A 1 103 ? -5.573 4.656 6.854 1.00 92.75 103 GLY A CA 1
ATOM 793 C C . GLY A 1 103 ? -6.993 4.841 7.385 1.00 92.75 103 GLY A C 1
ATOM 794 O O . GLY A 1 103 ? -7.239 4.820 8.594 1.00 92.75 103 GLY A O 1
ATOM 795 N N . GLN A 1 104 ? -7.954 4.991 6.472 1.00 93.06 104 GLN A N 1
ATOM 796 C CA . GLN A 1 104 ? -9.340 5.287 6.839 1.00 93.06 104 GLN A CA 1
ATOM 797 C C . GLN A 1 104 ? -10.022 4.133 7.595 1.00 93.06 104 GLN A C 1
ATOM 799 O O . GLN A 1 104 ? -10.898 4.372 8.432 1.00 93.06 104 GLN A O 1
ATOM 804 N N . PHE A 1 105 ? -9.617 2.887 7.337 1.00 91.75 105 PHE A N 1
ATOM 805 C CA . PHE A 1 105 ? -10.137 1.681 7.979 1.00 91.75 105 PHE A CA 1
ATOM 806 C C . PHE A 1 105 ? -10.077 1.765 9.509 1.00 91.75 105 PHE A C 1
ATOM 808 O O . PHE A 1 105 ? -11.090 1.518 10.172 1.00 91.75 105 PHE A O 1
ATOM 815 N N . PHE A 1 106 ? -8.936 2.175 10.073 1.00 86.69 106 PHE A N 1
ATOM 816 C CA . PHE A 1 106 ? -8.778 2.270 11.525 1.00 86.69 106 PHE A CA 1
ATOM 817 C C . PHE A 1 106 ? -9.699 3.332 12.122 1.00 86.69 106 PHE A C 1
ATOM 819 O O . PHE A 1 106 ? -10.366 3.069 13.118 1.00 86.69 106 PHE A O 1
ATOM 826 N N . ILE A 1 107 ? -9.827 4.498 11.487 1.00 89.19 107 ILE A N 1
ATOM 827 C CA . ILE A 1 107 ? -10.726 5.562 11.962 1.00 89.19 107 ILE A CA 1
ATOM 828 C C . ILE A 1 107 ? -12.181 5.097 11.934 1.00 89.19 107 ILE A C 1
ATOM 830 O O . ILE A 1 107 ? -12.924 5.282 12.903 1.00 89.19 107 ILE A O 1
ATOM 834 N N . PHE A 1 108 ? -12.583 4.459 10.835 1.00 86.94 108 PHE A N 1
ATOM 835 C CA . PHE A 1 108 ? -13.937 3.958 10.659 1.00 86.94 108 PHE A CA 1
ATOM 836 C C . PHE A 1 108 ? -14.299 2.913 11.724 1.00 86.94 108 PHE A C 1
ATOM 838 O O . PHE A 1 108 ? -15.342 3.031 12.368 1.00 86.94 108 PHE A O 1
ATOM 845 N N . LEU A 1 109 ? -13.437 1.924 11.963 1.00 85.12 109 LEU A N 1
ATOM 846 C CA . LEU A 1 109 ? -13.718 0.843 12.915 1.00 85.12 109 LEU A CA 1
ATOM 847 C C . LEU A 1 109 ? -13.534 1.236 14.376 1.00 85.12 109 LEU A C 1
ATOM 849 O O . LEU A 1 109 ? -14.328 0.801 15.213 1.00 85.12 109 LEU A O 1
ATOM 853 N N . LEU A 1 110 ? -12.551 2.078 14.698 1.00 84.25 110 LEU A N 1
ATOM 854 C CA . LEU A 1 110 ? -12.359 2.560 16.068 1.00 84.25 110 LEU A CA 1
ATOM 855 C C . LEU A 1 110 ? -13.570 3.355 16.559 1.00 84.25 110 LEU A C 1
ATOM 857 O O . LEU A 1 110 ? -13.958 3.214 17.719 1.00 84.25 110 LEU A O 1
ATOM 861 N N . SER A 1 111 ? -14.222 4.110 15.667 1.00 81.19 111 SER A N 1
ATOM 862 C CA . SER A 1 111 ? -15.461 4.826 15.992 1.00 81.19 111 SER A CA 1
ATOM 863 C C . SER A 1 111 ? -16.618 3.897 16.395 1.00 81.19 111 SER A C 1
ATOM 865 O O . SER A 1 111 ? -17.495 4.305 17.154 1.00 81.19 111 SER A O 1
ATOM 867 N N . GLN A 1 112 ? -16.605 2.642 15.929 1.00 80.19 112 GLN A N 1
ATOM 868 C CA . GLN A 1 112 ? -17.682 1.674 16.146 1.00 80.19 112 GLN A CA 1
ATOM 869 C C . GLN A 1 112 ? -17.414 0.724 17.317 1.00 80.19 112 GLN A C 1
ATOM 871 O O . GLN A 1 112 ? -18.348 0.396 18.046 1.00 80.19 112 GLN A O 1
ATOM 876 N N . TYR A 1 113 ? -16.166 0.281 17.507 1.00 75.00 113 TYR A N 1
ATOM 877 C CA . TYR A 1 113 ? -15.865 -0.841 18.406 1.00 75.00 113 TYR A CA 1
ATOM 878 C C . TYR A 1 113 ? -14.991 -0.488 19.611 1.00 75.00 113 TYR A C 1
ATOM 880 O O . TYR A 1 113 ? -14.902 -1.310 20.514 1.00 75.00 113 TYR A O 1
ATOM 888 N N . LYS A 1 114 ? -14.400 0.719 19.670 1.00 76.31 114 LYS A N 1
ATOM 889 C CA . LYS A 1 114 ? -13.621 1.286 20.801 1.00 76.31 114 LYS A CA 1
ATOM 890 C C . LYS A 1 114 ? -12.457 0.438 21.366 1.00 76.31 114 LYS A C 1
ATOM 892 O O . LYS A 1 114 ? -11.707 0.942 22.193 1.00 76.31 114 LYS A O 1
ATOM 897 N N . GLU A 1 115 ? -12.262 -0.796 20.908 1.00 83.69 115 GLU A N 1
ATOM 898 C CA . GLU A 1 115 ? -11.210 -1.724 21.330 1.00 83.69 115 GLU A CA 1
ATOM 899 C C . GLU A 1 115 ? -10.122 -1.816 20.250 1.00 83.69 115 GLU A C 1
ATOM 901 O O . GLU A 1 115 ? -10.252 -2.539 19.259 1.00 83.69 115 GLU A O 1
ATOM 906 N N . VAL A 1 116 ? -9.037 -1.068 20.451 1.00 85.25 116 VAL A N 1
ATOM 907 C CA . VAL A 1 116 ? -7.901 -0.982 19.520 1.00 85.25 116 VAL A CA 1
ATOM 908 C C . VAL A 1 116 ? -7.179 -2.330 19.401 1.00 85.25 116 VAL A C 1
ATOM 910 O O . VAL A 1 116 ? -6.940 -2.807 18.293 1.00 85.25 116 VAL A O 1
ATOM 913 N N . ASP A 1 117 ? -6.895 -2.985 20.528 1.00 87.50 117 ASP A N 1
ATOM 914 C CA . ASP A 1 117 ? -6.067 -4.199 20.567 1.00 87.50 117 ASP A CA 1
ATOM 915 C C . ASP A 1 117 ? -6.678 -5.355 19.773 1.00 87.50 117 ASP A C 1
ATOM 917 O O . ASP A 1 117 ? -6.001 -6.028 18.998 1.00 87.50 117 ASP A O 1
ATOM 921 N N . ARG A 1 118 ? -7.991 -5.567 19.915 1.00 86.38 118 ARG A N 1
ATOM 922 C CA . ARG A 1 118 ? -8.709 -6.615 19.180 1.00 86.38 118 ARG A CA 1
ATOM 923 C C . ARG A 1 118 ? -8.802 -6.316 17.691 1.00 86.38 118 ARG A C 1
ATOM 925 O O . ARG A 1 118 ? -8.724 -7.246 16.890 1.00 86.38 118 ARG A O 1
ATOM 932 N N . LEU A 1 119 ? -8.955 -5.043 17.320 1.00 88.88 119 LEU A N 1
ATOM 933 C CA . LEU A 1 119 ? -8.949 -4.628 15.919 1.00 88.88 119 LEU A CA 1
ATOM 934 C C . LEU A 1 119 ? -7.617 -4.998 15.259 1.00 88.88 119 LEU A C 1
ATOM 936 O O . LEU A 1 119 ? -7.619 -5.720 14.262 1.00 88.88 119 LEU A O 1
ATOM 940 N N . PHE A 1 120 ? -6.500 -4.571 15.855 1.00 89.56 120 PHE A N 1
ATOM 941 C CA . PHE A 1 120 ? -5.163 -4.902 15.360 1.00 89.56 120 PHE A CA 1
ATOM 942 C C . PHE A 1 120 ? -4.887 -6.401 15.393 1.00 89.56 120 PHE A C 1
ATOM 944 O O . PHE A 1 120 ? -4.284 -6.924 14.465 1.00 89.56 120 PHE A O 1
ATOM 951 N N . PHE A 1 121 ? -5.342 -7.124 16.418 1.00 93.12 121 PHE A N 1
ATOM 952 C CA . PHE A 1 121 ? -5.137 -8.569 16.489 1.00 93.12 121 PHE A CA 1
ATOM 953 C C . PHE A 1 121 ? -5.779 -9.302 15.303 1.00 93.12 121 PHE A C 1
ATOM 955 O O . PHE A 1 121 ? -5.140 -10.138 14.666 1.00 93.12 121 PHE A O 1
ATOM 962 N N . HIS A 1 122 ? -7.040 -9.009 14.983 1.00 92.94 122 HIS A N 1
ATOM 963 C CA . HIS A 1 122 ? -7.721 -9.682 13.876 1.00 92.94 122 HIS A CA 1
ATOM 964 C C . HIS A 1 122 ? -7.207 -9.231 12.510 1.00 92.94 122 HIS A C 1
ATOM 966 O O . HIS A 1 122 ? -7.032 -10.078 11.635 1.00 92.94 122 HIS A O 1
ATOM 972 N N . GLU A 1 123 ? -6.941 -7.937 12.343 1.00 94.75 123 GLU A N 1
ATOM 973 C CA . GLU A 1 123 ? -6.383 -7.389 11.106 1.00 94.75 123 GLU A CA 1
ATOM 974 C C . GLU A 1 123 ? -4.984 -7.957 10.830 1.00 94.75 123 GLU A C 1
ATOM 976 O O . GLU A 1 123 ? -4.795 -8.550 9.772 1.00 94.75 123 GLU A O 1
ATOM 981 N N . ASN A 1 124 ? -4.070 -7.954 11.808 1.00 94.81 124 ASN A N 1
ATOM 982 C CA . ASN A 1 124 ? -2.725 -8.520 11.652 1.00 94.81 124 ASN A CA 1
ATOM 983 C C . ASN A 1 124 ? -2.737 -10.017 11.318 1.00 94.81 124 ASN A C 1
ATOM 985 O O . ASN A 1 124 ? -1.933 -10.472 10.510 1.00 94.81 124 ASN A O 1
ATOM 989 N N . ASN A 1 125 ? -3.640 -10.805 11.914 1.00 96.19 125 ASN A N 1
ATOM 990 C CA . ASN A 1 125 ? -3.762 -12.227 11.573 1.00 96.19 125 ASN A CA 1
ATOM 991 C C . ASN A 1 125 ? -4.202 -12.427 10.116 1.00 96.19 125 ASN A C 1
ATOM 993 O O . ASN A 1 125 ? -3.702 -13.319 9.433 1.00 96.19 125 ASN A O 1
ATOM 997 N N . GLY A 1 126 ? -5.126 -11.589 9.640 1.00 95.62 126 GLY A N 1
ATOM 998 C CA . GLY A 1 126 ? -5.523 -11.572 8.236 1.00 95.62 126 GLY A CA 1
ATOM 999 C C . GLY A 1 126 ? -4.377 -11.139 7.329 1.00 95.62 126 GLY A C 1
ATOM 1000 O O . GLY A 1 126 ? -4.118 -11.786 6.317 1.00 95.62 126 GLY A O 1
ATOM 1001 N N . PHE A 1 127 ? -3.656 -10.092 7.733 1.00 96.19 127 PHE A N 1
ATOM 1002 C CA . PHE A 1 127 ? -2.492 -9.576 7.025 1.00 96.19 127 PHE A CA 1
ATOM 1003 C C . PHE A 1 127 ? -1.437 -10.667 6.851 1.00 96.19 127 PHE A C 1
ATOM 1005 O O . PHE A 1 127 ? -1.063 -10.961 5.721 1.00 96.19 127 PHE A O 1
ATOM 1012 N N . LEU A 1 128 ? -1.031 -11.338 7.935 1.00 95.69 128 LEU A N 1
ATOM 1013 C CA . LEU A 1 128 ? -0.072 -12.446 7.897 1.00 95.69 128 LEU A CA 1
ATOM 1014 C C . LEU A 1 128 ? -0.522 -13.581 6.974 1.00 95.69 128 LEU A C 1
ATOM 1016 O O . LEU A 1 128 ? 0.300 -14.099 6.223 1.00 95.69 128 LEU A O 1
ATOM 1020 N N . LEU A 1 129 ? -1.808 -13.950 7.006 1.00 95.06 129 LEU A N 1
ATOM 1021 C CA . LEU A 1 129 ? -2.324 -14.986 6.115 1.00 95.06 129 LEU A CA 1
ATOM 1022 C C . LEU A 1 129 ? -2.225 -14.567 4.646 1.00 95.06 129 LEU A C 1
ATOM 1024 O O . LEU A 1 129 ? -1.815 -15.377 3.832 1.00 95.06 129 LEU A O 1
ATOM 1028 N N . GLY A 1 130 ? -2.564 -13.323 4.303 1.00 91.56 130 GLY A N 1
ATOM 1029 C CA . GLY A 1 130 ? -2.531 -12.863 2.910 1.00 91.56 130 GLY A CA 1
ATOM 1030 C C . GLY A 1 130 ? -1.127 -12.646 2.323 1.00 91.56 130 GLY A C 1
ATOM 1031 O O . GLY A 1 130 ? -1.029 -12.321 1.141 1.00 91.56 130 GLY A O 1
ATOM 1032 N N . ILE A 1 131 ? -0.061 -12.806 3.121 1.00 90.31 131 ILE A N 1
ATOM 1033 C CA . ILE A 1 131 ? 1.333 -12.862 2.638 1.00 90.31 131 ILE A CA 1
ATOM 1034 C C . ILE A 1 131 ? 1.650 -14.232 2.008 1.00 90.31 131 ILE A C 1
ATOM 1036 O O . ILE A 1 131 ? 2.522 -14.306 1.141 1.00 90.31 131 ILE A O 1
ATOM 1040 N N . ILE A 1 132 ? 0.987 -15.300 2.471 1.00 82.62 132 ILE A N 1
ATOM 1041 C CA . ILE A 1 132 ? 1.223 -16.703 2.084 1.00 82.62 132 ILE A CA 1
ATOM 1042 C C . ILE A 1 132 ? 0.292 -17.087 0.934 1.00 82.62 132 ILE A C 1
ATOM 1044 O O . ILE A 1 132 ? 0.792 -17.727 -0.018 1.00 82.62 132 ILE A O 1
#

Nearest PDB structures (foldseek):
  8jtc-assembly1_A  TM=6.399E-01  e=7.431E-01  Homo sapiens
  8t69-assembly1_A  TM=6.245E-01  e=8.623E-01  Homo sapiens
  8ucp-assembly1_A  TM=4.663E-01  e=4.099E-01  Homo sapiens
  9b3m-assembly1_A  TM=5.673E-01  e=1.161E+00  Staphylococcus aureus
  8tgj-assembly1_B  TM=5.224E-01  e=2.979E+00  Homo sapiens

Foldseek 3Di:
DPDPLLRVLLQVLLLLLLLLVLLLVLVVQLDVDNPLSCCLLVVLLVLLLVQLLPCPPDDPCNLSVLLVVLSVVLVCCCVVPNNDPCSSVSSSNSSSSNSSCVNNVLVVVCVPPVDNVSSCVSSVNSNVVSND